Protein AF-A0A2K8VDY3-F1 (afdb_monomer_lite)

Secondary structure (DSSP, 8-state):
--HHHHHHHHHHHHHHHHHHHHHHHHHHHHHHHHHTS-TTSEEEEEPEEE---PPPTT-EEEE-STTEEEEEE--BTTB--EEEEEETTEEEEEEE--GGGSTT-TT--EEEEEEEEEEESSSSEEEEEEEEETTEEEEEEEEE-TTT--EEEEEE-

Sequence (157 aa):
MNKILKRILIGVGIIAGIGITGYLGLVGLVWYQFNVGCGMDDGPFEAVSIKPIEITKNAKEFQLAKNGKLILENRNDTLSPILTLIENGKVKWTLDTDTRNTNGYESTRIWEISNISVENKTDPIKLTFTGHWTYGVERGSMRIDRDNGDNKFCLSW

pLDDT: mean 91.09, std 6.5, range [61.59, 97.12]

Structure (mmCIF, N/CA/C/O backbone):
data_AF-A0A2K8VDY3-F1
#
_entry.id   AF-A0A2K8VDY3-F1
#
loop_
_atom_site.group_PDB
_atom_site.id
_atom_site.type_symbol
_atom_site.label_atom_id
_atom_site.label_alt_id
_atom_site.label_comp_id
_atom_site.label_asym_id
_atom_site.label_entity_id
_atom_site.label_seq_id
_atom_site.pdbx_PDB_ins_code
_atom_site.Cartn_x
_atom_site.Cartn_y
_atom_site.Cartn_z
_atom_site.occupancy
_atom_site.B_iso_or_equiv
_atom_site.auth_seq_id
_atom_site.auth_comp_id
_atom_site.auth_asym_id
_atom_site.auth_atom_id
_atom_site.pdbx_PDB_model_num
ATOM 1 N N . MET A 1 1 ? 17.044 15.940 -58.680 1.00 61.59 1 MET A N 1
ATOM 2 C CA . MET A 1 1 ? 17.818 15.818 -57.421 1.00 61.59 1 MET A CA 1
ATOM 3 C C . MET A 1 1 ? 18.983 14.857 -57.636 1.00 61.59 1 MET A C 1
ATOM 5 O O . MET A 1 1 ? 18.752 13.783 -58.181 1.00 61.59 1 MET A O 1
ATOM 9 N N . ASN A 1 2 ? 20.216 15.233 -57.272 1.00 88.81 2 ASN A N 1
ATOM 10 C CA . ASN A 1 2 ? 21.400 14.374 -57.435 1.00 88.81 2 ASN A CA 1
ATOM 11 C C . ASN A 1 2 ? 21.204 13.044 -56.670 1.00 88.81 2 ASN A C 1
ATOM 13 O O . ASN A 1 2 ? 20.736 13.056 -55.530 1.00 88.81 2 ASN A O 1
ATOM 17 N N . LYS A 1 3 ? 21.546 11.898 -57.283 1.00 84.81 3 LYS A N 1
ATOM 18 C CA . LYS A 1 3 ? 21.440 10.560 -56.662 1.00 84.81 3 LYS A CA 1
ATOM 19 C C . LYS A 1 3 ? 22.173 10.493 -55.318 1.00 84.81 3 LYS A C 1
ATOM 21 O O . LYS A 1 3 ? 21.690 9.832 -54.402 1.00 84.81 3 LYS A O 1
ATOM 26 N N . ILE A 1 4 ? 23.294 11.204 -55.196 1.00 87.88 4 ILE A N 1
ATOM 27 C CA . ILE A 1 4 ? 24.073 11.301 -53.956 1.00 87.88 4 ILE A CA 1
ATOM 28 C C . ILE A 1 4 ? 23.276 12.057 -52.887 1.00 87.88 4 ILE A C 1
ATOM 30 O O . ILE A 1 4 ? 23.065 11.535 -51.796 1.00 87.88 4 ILE A O 1
ATOM 34 N N . LEU A 1 5 ? 22.735 13.231 -53.231 1.00 86.44 5 LEU A N 1
ATOM 35 C CA . LEU A 1 5 ? 21.919 14.040 -52.321 1.00 86.44 5 LEU A CA 1
ATOM 36 C C . LEU A 1 5 ? 20.674 13.278 -51.833 1.00 86.44 5 LEU A C 1
ATOM 38 O O . LEU A 1 5 ? 20.351 13.323 -50.651 1.00 86.44 5 LEU A O 1
ATOM 42 N N . LYS A 1 6 ? 20.019 12.504 -52.714 1.00 87.56 6 LYS A N 1
ATOM 43 C CA . LYS A 1 6 ? 18.881 11.646 -52.340 1.00 87.56 6 LYS A CA 1
ATOM 44 C C . LYS A 1 6 ? 19.264 10.605 -51.285 1.00 87.56 6 LYS A C 1
ATOM 46 O O . LYS A 1 6 ? 18.509 10.398 -50.342 1.00 87.56 6 LYS A O 1
ATOM 51 N N . ARG A 1 7 ? 20.420 9.950 -51.437 1.00 88.75 7 ARG A N 1
ATOM 52 C CA . ARG A 1 7 ? 20.903 8.936 -50.484 1.00 88.75 7 ARG A CA 1
ATOM 53 C C . ARG A 1 7 ? 21.274 9.549 -49.134 1.00 88.75 7 ARG A C 1
ATOM 55 O O . ARG A 1 7 ? 20.927 8.970 -48.111 1.00 88.75 7 ARG A O 1
ATOM 62 N N . ILE A 1 8 ? 21.906 10.724 -49.137 1.00 90.88 8 ILE A N 1
ATOM 63 C CA . ILE A 1 8 ? 22.245 11.456 -47.908 1.00 90.88 8 ILE A CA 1
ATOM 64 C C . ILE A 1 8 ? 20.973 11.833 -47.141 1.00 90.88 8 ILE A C 1
ATOM 66 O O . ILE A 1 8 ? 20.877 11.540 -45.955 1.00 90.88 8 ILE A O 1
ATOM 70 N N . LEU A 1 9 ? 19.970 12.406 -47.814 1.00 89.44 9 LEU A N 1
ATOM 71 C CA . LEU A 1 9 ? 18.710 12.799 -47.171 1.00 89.44 9 LEU A CA 1
ATOM 72 C C . LEU A 1 9 ? 17.955 11.607 -46.567 1.00 89.44 9 LEU A C 1
ATOM 74 O O . LEU A 1 9 ? 17.439 11.716 -45.459 1.00 89.44 9 LEU A O 1
ATOM 78 N N . ILE A 1 10 ? 17.928 10.461 -47.257 1.00 90.88 10 ILE A N 1
ATOM 79 C CA . ILE A 1 10 ? 17.321 9.232 -46.723 1.00 90.88 10 ILE A CA 1
ATOM 80 C C . ILE A 1 10 ? 18.081 8.753 -45.478 1.00 90.88 10 ILE A C 1
ATOM 82 O O . ILE A 1 10 ? 17.454 8.438 -44.472 1.00 90.88 10 ILE A O 1
ATOM 86 N N . GLY A 1 11 ? 19.417 8.737 -45.519 1.00 89.00 11 GLY A N 1
ATOM 87 C CA . GLY A 1 11 ? 20.243 8.336 -44.377 1.00 89.00 11 GLY A CA 1
ATOM 88 C C . GLY A 1 11 ? 20.040 9.235 -43.156 1.00 89.00 11 GLY A C 1
ATOM 89 O O . GLY A 1 11 ? 19.813 8.733 -42.058 1.00 89.00 11 GLY A O 1
ATOM 90 N N . VAL A 1 12 ? 20.038 10.558 -43.353 1.00 92.00 12 VAL A N 1
ATOM 91 C CA . VAL A 1 12 ? 19.747 11.535 -42.289 1.00 92.00 12 VAL A CA 1
ATOM 92 C C . VAL A 1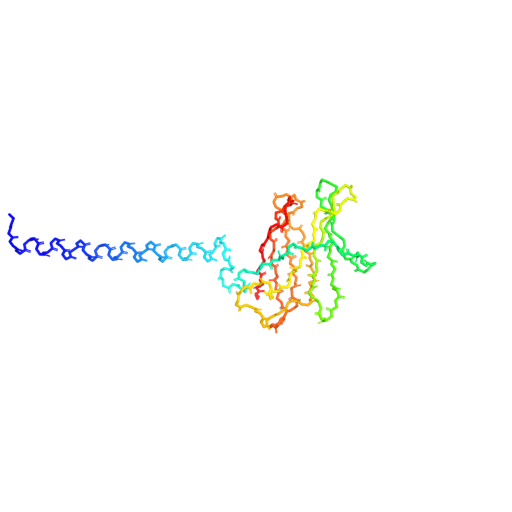 12 ? 18.340 11.326 -41.731 1.00 92.00 12 VAL A C 1
ATOM 94 O O . VAL A 1 12 ? 18.172 11.316 -40.516 1.00 92.00 12 VAL A O 1
ATOM 97 N N . GLY A 1 13 ? 17.345 11.098 -42.593 1.00 90.69 13 GLY A N 1
ATOM 98 C CA . GLY A 1 13 ? 15.972 10.821 -42.169 1.00 90.69 13 GLY A CA 1
ATOM 99 C C . GLY A 1 13 ? 15.852 9.566 -41.299 1.0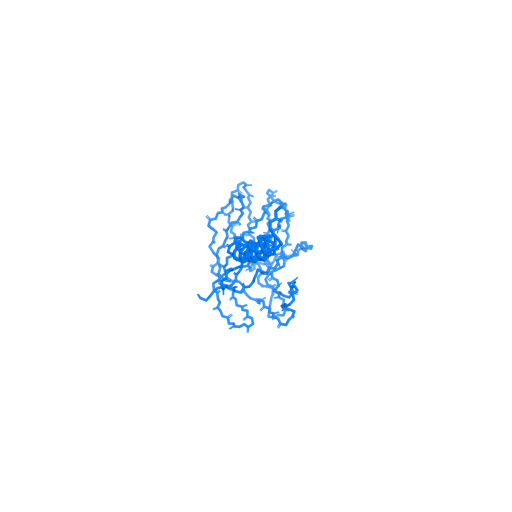0 90.69 13 GLY A C 1
ATOM 100 O O . GLY A 1 13 ? 15.159 9.597 -40.288 1.00 90.69 13 GLY A O 1
ATOM 101 N N . ILE A 1 14 ? 16.564 8.486 -41.640 1.00 93.19 14 ILE A N 1
ATOM 102 C CA . ILE A 1 14 ? 16.579 7.246 -40.845 1.00 93.19 14 ILE A CA 1
ATOM 103 C C . ILE A 1 14 ? 17.242 7.476 -39.484 1.00 93.19 14 ILE A C 1
ATOM 105 O O . ILE A 1 14 ? 16.679 7.092 -38.462 1.00 93.19 14 ILE A O 1
ATOM 109 N N . ILE A 1 15 ? 18.412 8.123 -39.455 1.00 92.75 15 ILE A N 1
ATOM 110 C CA . ILE A 1 15 ? 19.143 8.394 -38.206 1.00 92.75 15 ILE A CA 1
ATOM 111 C C . ILE A 1 15 ? 18.317 9.299 -37.289 1.00 92.75 15 ILE A C 1
ATOM 113 O O . ILE A 1 15 ? 18.176 9.007 -36.103 1.00 92.75 15 ILE A O 1
ATOM 117 N N . ALA A 1 16 ? 17.734 10.366 -37.841 1.00 91.69 16 ALA A N 1
ATOM 118 C CA . ALA A 1 16 ? 16.862 11.262 -37.092 1.00 91.69 16 ALA A CA 1
ATOM 119 C C . ALA A 1 16 ? 15.618 10.524 -36.580 1.00 91.69 16 ALA A C 1
ATOM 121 O O . ALA A 1 16 ? 15.258 10.680 -35.417 1.00 91.69 16 ALA A O 1
ATOM 122 N N . GLY A 1 17 ? 15.008 9.676 -37.416 1.00 92.50 17 GLY A N 1
ATOM 123 C CA . GLY A 1 17 ? 13.874 8.837 -37.037 1.00 92.50 17 GLY A CA 1
ATOM 124 C C . GLY A 1 17 ? 14.192 7.961 -35.829 1.00 92.50 17 GLY A C 1
ATOM 125 O O . GLY A 1 17 ? 13.519 8.083 -34.810 1.00 92.50 17 GLY A O 1
ATOM 126 N N . ILE A 1 18 ? 15.263 7.161 -35.906 1.00 94.38 18 ILE A N 1
ATOM 127 C CA . ILE A 1 18 ? 15.716 6.294 -34.806 1.00 94.38 18 ILE A CA 1
ATOM 128 C C . ILE A 1 18 ? 15.994 7.122 -33.548 1.00 94.38 18 ILE A C 1
ATOM 130 O O . ILE A 1 18 ? 15.505 6.768 -32.475 1.00 94.38 18 ILE A O 1
ATOM 134 N N . GLY A 1 19 ? 16.722 8.236 -33.685 1.00 93.25 19 GLY A N 1
ATOM 135 C CA . GLY A 1 19 ? 17.053 9.126 -32.574 1.00 93.25 19 GLY A CA 1
ATOM 136 C C . GLY A 1 19 ? 15.816 9.672 -31.861 1.00 93.25 19 GLY A C 1
ATOM 137 O O . GLY A 1 19 ? 15.748 9.621 -30.635 1.00 93.25 19 GLY A O 1
ATOM 138 N N . ILE A 1 20 ? 14.806 10.121 -32.612 1.00 94.50 20 ILE A N 1
ATOM 139 C CA . ILE A 1 20 ? 13.550 10.637 -32.053 1.00 94.50 20 ILE A CA 1
ATOM 140 C C . ILE A 1 20 ? 12.775 9.524 -31.345 1.00 94.50 20 ILE A C 1
ATOM 142 O O . ILE A 1 20 ? 12.380 9.704 -30.195 1.00 94.50 20 ILE A O 1
ATOM 146 N N . THR A 1 21 ? 12.577 8.363 -31.981 1.00 93.25 21 THR A N 1
ATOM 147 C CA . THR A 1 21 ? 11.859 7.248 -31.336 1.00 93.25 21 THR A CA 1
ATOM 148 C C . THR A 1 21 ? 12.572 6.736 -30.089 1.00 93.25 21 THR A C 1
ATOM 150 O O . THR A 1 21 ? 11.915 6.489 -29.081 1.00 93.25 21 THR A O 1
ATOM 153 N N . GLY A 1 22 ? 13.902 6.619 -30.123 1.00 93.81 22 GLY A N 1
ATOM 154 C CA . GLY A 1 22 ? 14.691 6.199 -28.966 1.00 93.81 22 GLY A CA 1
ATOM 155 C C . GLY A 1 22 ? 14.599 7.202 -27.818 1.00 93.81 22 GLY A C 1
ATOM 156 O O . GLY A 1 22 ? 14.371 6.810 -26.676 1.00 93.81 22 GLY A O 1
ATOM 157 N N . TYR A 1 23 ? 14.696 8.499 -28.124 1.00 94.12 23 TYR A N 1
ATOM 158 C CA . TYR A 1 23 ? 14.537 9.560 -27.134 1.00 94.12 23 TYR A CA 1
ATOM 159 C C . TYR A 1 23 ? 13.142 9.551 -26.500 1.00 94.12 23 TYR A C 1
ATOM 161 O O . TYR A 1 23 ? 13.031 9.548 -25.278 1.00 94.12 23 TYR A O 1
ATOM 169 N N . LEU A 1 24 ? 12.077 9.486 -27.307 1.00 94.56 24 LEU A N 1
ATOM 170 C CA . LEU A 1 24 ? 10.703 9.436 -26.798 1.00 94.56 24 LEU A CA 1
ATOM 171 C C . LEU A 1 24 ? 10.450 8.185 -25.949 1.00 94.56 24 LEU A C 1
ATOM 173 O O . LEU A 1 24 ? 9.803 8.284 -24.909 1.00 94.56 24 LEU A O 1
ATOM 177 N N . GLY A 1 25 ? 10.991 7.032 -26.352 1.00 93.06 25 GLY A N 1
ATOM 178 C CA . GLY A 1 25 ? 10.913 5.799 -25.569 1.00 93.06 25 GLY A CA 1
ATOM 179 C C . GLY A 1 25 ? 11.597 5.931 -24.207 1.00 93.06 25 GLY A C 1
ATOM 180 O O . GLY A 1 25 ? 11.000 5.594 -23.186 1.00 93.06 25 GLY A O 1
ATOM 181 N N . LEU A 1 26 ? 12.813 6.485 -24.172 1.00 92.44 26 LEU A N 1
ATOM 182 C CA . LEU A 1 26 ? 13.543 6.724 -22.926 1.00 92.44 26 LEU A CA 1
ATOM 183 C C . LEU A 1 26 ? 12.814 7.722 -22.021 1.00 92.44 26 LEU A C 1
ATOM 185 O O . LEU A 1 26 ? 12.657 7.462 -20.833 1.00 92.44 26 LEU A O 1
ATOM 189 N N . VAL A 1 27 ? 12.341 8.842 -22.576 1.00 91.88 27 VAL A N 1
ATOM 190 C CA . VAL A 1 27 ? 11.568 9.843 -21.825 1.00 91.88 27 VAL A CA 1
ATOM 191 C C . VAL A 1 27 ? 10.298 9.223 -21.254 1.00 91.88 27 VAL A C 1
ATOM 193 O O . VAL A 1 27 ? 9.992 9.457 -20.089 1.00 91.88 27 VAL A O 1
ATOM 196 N N . GLY A 1 28 ? 9.589 8.404 -22.033 1.00 87.38 28 GLY A N 1
ATOM 197 C CA . GLY A 1 28 ? 8.404 7.688 -21.567 1.00 87.38 28 GLY A CA 1
ATOM 198 C C . GLY A 1 28 ? 8.710 6.741 -20.407 1.00 87.38 28 GLY A C 1
ATOM 199 O O . GLY A 1 28 ? 8.003 6.763 -19.403 1.00 87.38 28 GLY A O 1
ATOM 200 N N . LEU A 1 29 ? 9.793 5.964 -20.508 1.00 85.50 29 LEU A N 1
ATOM 201 C CA . LEU A 1 29 ? 10.229 5.044 -19.455 1.00 85.50 29 LEU A CA 1
ATOM 202 C C . LEU A 1 29 ? 10.603 5.795 -18.172 1.00 85.50 29 LEU A C 1
ATOM 204 O O . LEU A 1 29 ? 10.111 5.461 -17.098 1.00 85.50 29 LEU A O 1
ATOM 208 N N . VAL A 1 30 ? 11.423 6.843 -18.287 1.00 85.38 30 VAL A N 1
ATOM 209 C CA . VAL A 1 30 ? 11.828 7.683 -17.151 1.00 85.38 30 VAL A CA 1
ATOM 210 C C . VAL A 1 30 ? 10.604 8.338 -16.514 1.00 85.38 30 VAL A C 1
ATOM 212 O O . VAL A 1 30 ? 10.427 8.274 -15.300 1.00 85.38 30 VAL A O 1
ATOM 215 N N . TRP A 1 31 ? 9.719 8.926 -17.319 1.00 84.75 31 TRP A N 1
ATOM 216 C CA . TRP A 1 31 ? 8.506 9.559 -16.816 1.00 84.75 31 TRP A CA 1
ATOM 217 C C . TRP A 1 31 ? 7.619 8.563 -16.063 1.00 84.75 31 TRP A C 1
ATOM 219 O O . TRP A 1 31 ? 7.167 8.882 -14.964 1.00 84.75 31 TRP A O 1
ATOM 229 N N . TYR A 1 32 ? 7.422 7.359 -16.608 1.00 80.94 32 TYR A N 1
ATOM 230 C CA . TYR A 1 32 ? 6.658 6.302 -15.948 1.00 80.94 32 TYR A CA 1
ATOM 231 C C . TYR A 1 32 ? 7.282 5.913 -14.606 1.00 80.94 32 TYR A C 1
ATOM 233 O O . TYR A 1 32 ? 6.579 5.919 -13.597 1.00 80.94 32 TYR A O 1
ATOM 241 N N . GLN A 1 33 ? 8.595 5.659 -14.568 1.00 78.19 33 GLN A N 1
ATOM 242 C CA . GLN A 1 33 ? 9.290 5.231 -13.352 1.00 78.19 33 GLN A CA 1
ATOM 243 C C . GLN A 1 33 ? 9.133 6.234 -12.202 1.00 78.19 33 GLN A C 1
ATOM 245 O O . GLN A 1 33 ? 8.952 5.819 -11.062 1.00 78.19 33 GLN A O 1
ATOM 250 N N . PHE A 1 34 ? 9.165 7.538 -12.497 1.00 71.12 34 PHE A N 1
ATOM 251 C CA . PHE A 1 34 ? 9.097 8.592 -11.479 1.00 71.12 34 PHE A CA 1
ATOM 252 C C . PHE A 1 34 ? 7.681 9.093 -11.150 1.00 71.12 34 PHE A C 1
ATOM 254 O O . PHE A 1 34 ? 7.491 9.650 -10.072 1.00 71.12 34 PHE A O 1
ATOM 261 N N . ASN A 1 35 ? 6.699 8.960 -12.053 1.00 65.88 35 ASN A N 1
ATOM 262 C CA . ASN A 1 35 ? 5.344 9.505 -11.837 1.00 65.88 35 ASN A CA 1
ATOM 263 C C . ASN A 1 35 ? 4.289 8.443 -11.517 1.00 65.88 35 ASN A C 1
ATOM 265 O O . ASN A 1 35 ? 3.268 8.769 -10.914 1.00 65.88 35 ASN A O 1
ATOM 269 N N . VAL A 1 36 ? 4.504 7.203 -11.956 1.00 69.50 36 VAL A N 1
ATOM 270 C CA . VAL A 1 36 ? 3.564 6.084 -11.776 1.00 69.50 36 VAL A CA 1
ATOM 271 C C . VAL A 1 36 ? 4.220 4.936 -11.011 1.00 69.50 36 VAL A C 1
ATOM 273 O O . VAL A 1 36 ? 3.561 4.276 -10.210 1.00 69.50 36 VAL A O 1
ATOM 276 N N . GLY A 1 37 ? 5.508 4.697 -11.263 1.00 64.75 37 GLY A N 1
ATOM 277 C CA . GLY A 1 37 ? 6.329 3.743 -10.533 1.00 64.75 37 GLY A CA 1
ATOM 278 C C . GLY A 1 37 ? 6.842 4.286 -9.201 1.00 64.75 37 GLY A C 1
ATOM 279 O O . GLY A 1 37 ? 6.539 5.406 -8.792 1.00 64.75 37 GLY A O 1
ATOM 280 N N . CYS A 1 38 ? 7.656 3.471 -8.542 1.00 81.94 38 CYS A N 1
ATOM 281 C CA . CYS A 1 38 ? 8.277 3.789 -7.262 1.00 81.94 38 CYS A CA 1
ATOM 282 C C . CYS A 1 38 ? 9.696 4.368 -7.406 1.00 81.94 38 CYS A C 1
ATOM 284 O O . CYS A 1 38 ? 10.469 4.369 -6.461 1.00 81.94 38 CYS A O 1
ATOM 286 N N . GLY A 1 39 ? 10.086 4.884 -8.576 1.00 79.94 39 GLY A N 1
ATOM 287 C CA . GLY A 1 39 ? 11.433 5.432 -8.754 1.00 79.94 39 GLY A CA 1
ATOM 288 C C . GLY A 1 39 ? 12.515 4.360 -8.584 1.00 79.94 39 GLY A C 1
ATOM 289 O O . GLY A 1 39 ? 12.593 3.435 -9.384 1.00 79.94 39 GLY A O 1
ATOM 290 N N . MET A 1 40 ? 13.374 4.505 -7.575 1.00 78.25 40 MET A N 1
ATOM 291 C CA . MET A 1 40 ? 14.367 3.484 -7.195 1.00 78.25 40 MET A CA 1
ATOM 292 C C . MET A 1 40 ? 13.901 2.600 -6.029 1.00 78.25 40 MET A C 1
ATOM 294 O O . MET A 1 40 ? 14.653 1.730 -5.603 1.00 78.25 40 MET A O 1
ATOM 298 N N . ASP A 1 41 ? 12.692 2.839 -5.528 1.00 83.62 41 ASP A N 1
ATOM 299 C CA . ASP A 1 41 ? 12.095 2.121 -4.411 1.00 83.62 41 ASP A CA 1
ATOM 300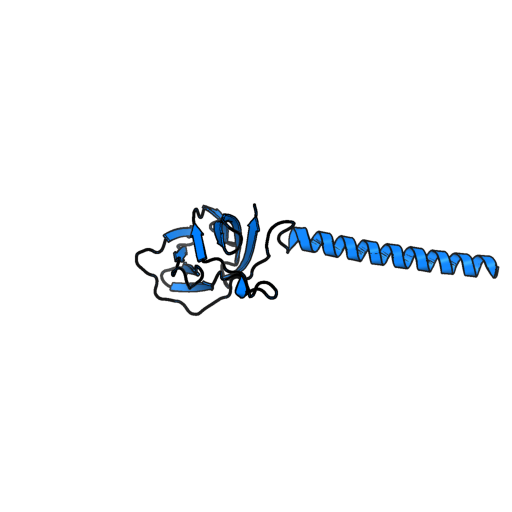 C C . ASP A 1 41 ? 11.420 0.827 -4.899 1.00 83.62 41 ASP A C 1
ATOM 302 O O . ASP A 1 41 ? 11.070 0.681 -6.076 1.00 83.62 41 ASP A O 1
ATOM 306 N N . ASP A 1 42 ? 11.200 -0.104 -3.978 1.00 86.06 42 ASP A N 1
ATOM 307 C CA . ASP A 1 42 ? 10.516 -1.363 -4.228 1.00 86.06 42 ASP A CA 1
ATOM 308 C C . ASP A 1 42 ? 9.015 -1.138 -4.486 1.00 86.06 42 ASP A C 1
ATOM 310 O O . ASP A 1 42 ? 8.307 -0.468 -3.724 1.00 86.06 42 ASP A O 1
ATOM 314 N N . GLY A 1 43 ? 8.526 -1.707 -5.593 1.00 87.06 43 GLY A N 1
ATOM 315 C CA . GLY A 1 43 ? 7.151 -1.570 -6.073 1.00 87.06 43 GLY A CA 1
ATOM 316 C C . GLY A 1 43 ? 7.057 -0.930 -7.471 1.00 87.06 43 GLY A C 1
ATOM 317 O O . GLY A 1 43 ? 8.043 -0.860 -8.207 1.00 87.06 43 GLY A O 1
ATOM 318 N N . PRO A 1 44 ? 5.871 -0.453 -7.886 1.00 91.00 44 PRO A N 1
ATOM 319 C CA . PRO A 1 44 ? 4.663 -0.292 -7.080 1.00 91.00 44 PRO A CA 1
ATOM 320 C C . PRO A 1 44 ? 3.945 -1.606 -6.801 1.00 91.00 44 PRO A C 1
ATOM 322 O O . PRO A 1 44 ? 3.637 -2.359 -7.721 1.00 91.00 44 PRO A O 1
ATOM 325 N N . PHE A 1 45 ? 3.628 -1.826 -5.528 1.00 93.75 45 PHE A N 1
ATOM 326 C CA . PHE A 1 45 ? 2.800 -2.933 -5.076 1.00 93.75 45 PHE A CA 1
ATOM 327 C C . PHE A 1 45 ? 1.320 -2.556 -5.114 1.00 93.75 45 PHE A C 1
ATOM 329 O O . PHE A 1 45 ? 0.940 -1.437 -4.762 1.00 93.75 45 PHE A O 1
ATOM 336 N N . GLU A 1 46 ? 0.478 -3.499 -5.517 1.00 93.25 46 GLU A N 1
ATOM 337 C CA . GLU A 1 46 ? -0.973 -3.346 -5.579 1.00 93.25 46 GLU A CA 1
ATOM 338 C C . GLU A 1 46 ? -1.608 -3.861 -4.284 1.00 93.25 46 GLU A C 1
ATOM 340 O O . GLU A 1 46 ? -1.462 -5.037 -3.946 1.00 93.25 46 GLU A O 1
ATOM 345 N N . ALA A 1 47 ? -2.334 -3.001 -3.559 1.00 93.81 47 ALA A N 1
ATOM 346 C CA . ALA A 1 47 ? -3.210 -3.485 -2.495 1.00 93.81 47 ALA A CA 1
ATOM 347 C C . ALA A 1 47 ? -4.609 -3.738 -3.062 1.00 93.81 47 ALA A C 1
ATOM 349 O O . ALA A 1 47 ? -5.232 -2.839 -3.630 1.00 93.81 47 ALA A O 1
ATOM 350 N N . VAL A 1 48 ? -5.107 -4.961 -2.909 1.00 94.31 48 VAL A N 1
ATOM 351 C CA . VAL A 1 48 ? -6.304 -5.432 -3.614 1.00 94.31 48 VAL A CA 1
ATOM 352 C C . VAL A 1 48 ? -7.530 -5.323 -2.722 1.00 94.31 48 VAL A C 1
ATOM 354 O O . VAL A 1 48 ? -7.492 -5.679 -1.545 1.00 94.31 48 VAL A O 1
ATOM 357 N N . SER A 1 49 ? -8.644 -4.861 -3.289 1.00 95.19 49 SER A N 1
ATOM 358 C CA . SER A 1 49 ? -9.922 -4.823 -2.580 1.00 95.19 49 SER A CA 1
ATOM 359 C C . SER A 1 49 ? -10.426 -6.233 -2.290 1.00 95.19 49 SER A C 1
ATOM 361 O O . SER A 1 49 ? -10.587 -7.060 -3.190 1.00 95.19 49 SER A O 1
ATOM 363 N N . ILE A 1 50 ? -10.697 -6.502 -1.020 1.00 95.25 50 ILE A N 1
ATOM 364 C CA . ILE A 1 50 ? -11.221 -7.773 -0.536 1.00 95.25 50 ILE A CA 1
ATOM 365 C C . ILE A 1 50 ? -12.549 -7.559 0.183 1.00 95.25 50 ILE A C 1
ATOM 367 O O . ILE A 1 50 ? -12.953 -6.441 0.511 1.00 95.25 50 ILE A O 1
ATOM 371 N N . LYS A 1 51 ? -13.256 -8.661 0.446 1.00 94.31 51 LYS A N 1
ATOM 372 C CA . LYS A 1 51 ? -14.458 -8.602 1.279 1.00 94.31 51 LYS A CA 1
ATOM 373 C C . LYS A 1 51 ? -14.092 -8.087 2.677 1.00 94.31 51 LYS A C 1
ATOM 375 O O . LYS A 1 51 ? -13.041 -8.475 3.186 1.00 94.31 51 LYS A O 1
ATOM 380 N N . PRO A 1 52 ? -14.962 -7.279 3.308 1.00 91.56 52 PRO A N 1
ATOM 381 C CA . PRO A 1 52 ? -14.765 -6.854 4.685 1.00 91.56 52 PRO A CA 1
ATOM 382 C C . PRO A 1 52 ? -14.521 -8.047 5.606 1.00 91.56 52 PRO A C 1
ATOM 384 O O . PRO A 1 52 ? -15.218 -9.061 5.518 1.00 91.56 52 PRO A O 1
ATOM 387 N N . ILE A 1 53 ? -13.536 -7.904 6.485 1.00 88.44 53 ILE A N 1
ATOM 388 C CA . ILE A 1 53 ? -13.193 -8.881 7.518 1.00 88.44 53 ILE A CA 1
ATOM 389 C C . ILE A 1 53 ? -13.604 -8.293 8.873 1.00 88.44 53 ILE A C 1
ATOM 391 O O . ILE A 1 53 ? -13.713 -7.075 9.027 1.00 88.44 53 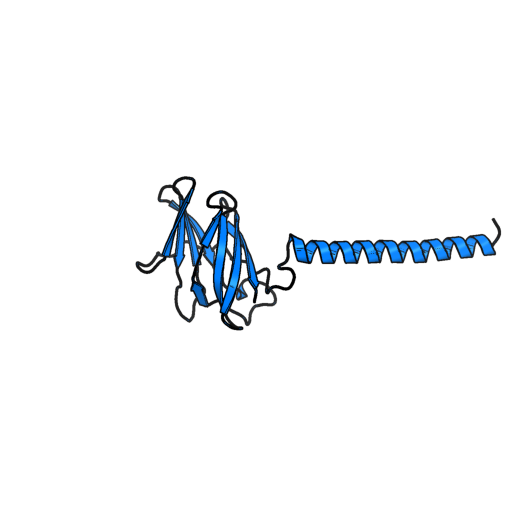ILE A O 1
ATOM 395 N N . GLU A 1 54 ? -13.889 -9.159 9.843 1.00 87.75 54 GLU A N 1
ATOM 396 C CA . GLU A 1 54 ? -14.148 -8.739 11.217 1.00 87.75 54 GLU A CA 1
ATOM 397 C C . GLU A 1 54 ? -12.910 -8.047 11.803 1.00 87.75 54 GLU A C 1
ATOM 399 O O . GLU A 1 54 ? -11.838 -8.642 11.872 1.00 87.75 54 GLU A O 1
ATOM 404 N N . ILE A 1 55 ? -13.080 -6.792 12.222 1.00 87.81 55 ILE A N 1
ATOM 405 C CA . ILE A 1 55 ? -12.010 -5.987 12.810 1.00 87.81 55 ILE A CA 1
ATOM 406 C C . ILE A 1 55 ? -11.789 -6.432 14.251 1.00 87.81 55 ILE A C 1
ATOM 408 O O . ILE A 1 55 ? -12.694 -6.338 15.087 1.00 87.81 55 ILE A O 1
ATOM 412 N N . THR A 1 56 ? -10.576 -6.874 14.569 1.00 89.56 56 THR A N 1
ATOM 413 C CA . THR A 1 56 ? -10.233 -7.253 15.940 1.00 89.56 56 THR A CA 1
ATOM 414 C C . THR A 1 56 ? -10.025 -6.038 16.848 1.00 89.56 56 THR A C 1
ATOM 416 O O . THR A 1 56 ? -9.780 -4.910 16.421 1.00 89.56 56 THR A O 1
ATOM 419 N N . LYS A 1 57 ? -10.057 -6.279 18.164 1.00 85.19 57 LYS A N 1
ATOM 420 C CA . LYS A 1 57 ? -9.847 -5.243 19.194 1.00 85.19 57 LYS A CA 1
ATOM 421 C C . LYS A 1 57 ? -8.444 -4.623 19.186 1.00 85.19 57 LYS A C 1
ATOM 423 O O . LYS A 1 57 ? -8.254 -3.579 19.798 1.00 85.19 57 LYS A O 1
ATOM 428 N N . ASN A 1 58 ? -7.479 -5.271 18.535 1.00 86.38 58 ASN A N 1
ATOM 429 C CA . ASN A 1 58 ? -6.088 -4.819 18.475 1.00 86.38 58 ASN A CA 1
ATOM 430 C C . ASN A 1 58 ? -5.805 -3.950 17.241 1.00 86.38 58 ASN A C 1
ATOM 432 O O . ASN A 1 58 ? -4.671 -3.500 17.058 1.00 86.38 58 ASN A O 1
ATOM 436 N N . ALA A 1 59 ? -6.808 -3.729 16.388 1.00 93.06 59 ALA A N 1
ATOM 437 C CA . ALA A 1 59 ? -6.659 -2.897 15.212 1.00 93.06 59 ALA A CA 1
ATOM 438 C C . ALA A 1 59 ? -6.336 -1.445 15.597 1.00 93.06 59 ALA A C 1
ATOM 440 O O . ALA A 1 59 ? -6.848 -0.896 16.577 1.00 93.06 59 ALA A O 1
ATOM 441 N N . LYS A 1 60 ? -5.468 -0.809 14.810 1.00 95.75 60 LYS A N 1
ATOM 442 C CA . LYS A 1 60 ? -5.114 0.601 14.984 1.00 95.75 60 LYS A CA 1
ATOM 443 C C . LYS A 1 60 ? -6.075 1.458 14.182 1.00 95.75 60 LYS A C 1
ATOM 445 O O . LYS A 1 60 ? -6.292 1.215 12.999 1.00 95.75 60 LYS A O 1
ATOM 450 N N . GLU A 1 61 ? -6.613 2.489 14.815 1.00 96.19 61 GLU A N 1
ATOM 451 C CA . GLU A 1 61 ? -7.587 3.381 14.198 1.00 96.19 61 GLU A CA 1
ATOM 452 C C . GLU A 1 61 ? -7.000 4.775 13.966 1.00 96.19 61 GLU A C 1
ATOM 454 O O . GLU A 1 61 ? -6.392 5.371 14.856 1.00 96.19 61 GLU A O 1
ATOM 459 N N . PHE A 1 62 ? -7.252 5.333 12.786 1.00 96.19 62 PHE A N 1
ATOM 460 C CA . PHE A 1 62 ? -6.811 6.665 12.392 1.00 96.19 62 PHE A CA 1
ATOM 461 C C . PHE A 1 62 ? -8.014 7.482 11.930 1.00 96.19 62 PHE A C 1
ATOM 463 O O . PHE A 1 62 ? -8.728 7.112 10.997 1.00 96.19 62 PHE A O 1
ATOM 470 N N . GLN A 1 63 ? -8.242 8.620 12.585 1.00 96.25 63 GLN A N 1
ATOM 471 C CA . GLN A 1 63 ? -9.332 9.524 12.227 1.00 96.25 63 GLN A CA 1
ATOM 472 C C . GLN A 1 63 ? -9.005 10.278 10.934 1.00 96.25 63 GLN A C 1
ATOM 474 O O . GLN A 1 63 ? -7.955 10.926 10.827 1.00 96.25 63 GLN A O 1
ATOM 479 N N . LEU A 1 64 ? -9.932 10.229 9.980 1.00 94.62 64 LEU A N 1
ATOM 480 C CA . LEU A 1 64 ? -9.866 10.921 8.697 1.00 94.62 64 LEU A CA 1
ATOM 481 C C . LEU A 1 64 ? -10.878 12.076 8.636 1.00 94.62 64 LEU A C 1
ATOM 483 O O . LEU A 1 64 ? -11.701 12.270 9.529 1.00 94.62 64 LEU A O 1
ATOM 487 N N . ALA A 1 65 ? -10.837 12.856 7.554 1.00 91.12 65 ALA A N 1
ATOM 488 C CA . ALA A 1 65 ? -11.874 13.844 7.272 1.00 91.12 65 ALA A CA 1
ATOM 489 C C . ALA A 1 65 ? -13.230 13.164 6.985 1.00 91.12 65 ALA A C 1
ATOM 491 O O . ALA A 1 65 ? -13.293 11.949 6.783 1.00 91.12 65 ALA A O 1
ATOM 492 N N . LYS A 1 66 ? -14.309 13.959 6.921 1.00 87.06 66 LYS A N 1
ATOM 493 C CA . LYS A 1 66 ? -15.670 13.513 6.549 1.00 87.06 66 LYS A CA 1
ATOM 494 C C . LYS A 1 66 ? -16.223 12.364 7.418 1.00 87.06 66 LYS A C 1
ATOM 496 O O . LYS A 1 66 ? -16.910 11.489 6.903 1.00 87.06 66 LYS A O 1
ATOM 501 N N . ASN A 1 67 ? -15.920 12.350 8.720 1.00 89.62 67 ASN A N 1
ATOM 502 C CA . ASN A 1 67 ? -16.301 11.265 9.644 1.00 89.62 67 ASN A CA 1
ATOM 503 C C . ASN A 1 67 ? -15.827 9.874 9.177 1.00 89.62 67 ASN A C 1
ATOM 505 O O . ASN A 1 67 ? -16.487 8.860 9.425 1.00 89.62 67 ASN A O 1
ATOM 509 N N . GLY A 1 68 ? -14.703 9.841 8.458 1.00 94.38 68 GLY A N 1
ATOM 510 C CA . GLY A 1 68 ? -14.044 8.613 8.053 1.00 94.38 68 GLY A CA 1
ATOM 511 C C . GLY A 1 68 ? -13.069 8.127 9.118 1.00 94.38 68 GLY A C 1
ATOM 512 O O . GLY A 1 68 ? -12.435 8.921 9.811 1.00 94.38 68 GLY A O 1
ATOM 513 N N . LYS A 1 69 ? -12.901 6.815 9.201 1.00 96.31 69 LYS A N 1
ATOM 514 C CA . LYS A 1 69 ? -11.901 6.146 10.023 1.00 96.31 69 LYS A CA 1
ATOM 515 C C . LYS A 1 69 ? -11.162 5.143 9.148 1.00 96.31 69 LYS A C 1
ATOM 517 O O . LYS A 1 69 ? -11.798 4.306 8.513 1.00 96.31 69 LYS A O 1
ATOM 522 N N . LEU A 1 70 ? -9.838 5.234 9.125 1.00 96.44 70 LEU A N 1
ATOM 523 C CA . LEU A 1 70 ? -8.981 4.203 8.555 1.00 96.44 70 LEU A CA 1
ATOM 524 C C . LEU A 1 70 ? -8.576 3.244 9.665 1.00 96.44 70 LEU A C 1
ATOM 526 O O . LEU A 1 70 ? -8.155 3.679 10.735 1.00 96.44 70 LEU A O 1
ATOM 530 N N . ILE A 1 71 ? -8.699 1.954 9.411 1.00 96.94 71 ILE A N 1
ATOM 531 C CA . ILE A 1 71 ? -8.367 0.904 10.363 1.00 96.94 71 ILE A CA 1
ATOM 532 C C . ILE A 1 71 ? -7.258 0.062 9.759 1.00 96.94 71 ILE A C 1
ATOM 534 O O . ILE A 1 71 ? -7.424 -0.472 8.666 1.00 96.94 71 ILE A O 1
ATOM 538 N N . LEU A 1 72 ? -6.140 -0.042 10.469 1.00 96.62 72 LEU A N 1
ATOM 539 C CA . LEU A 1 72 ? -5.067 -0.974 10.164 1.00 96.62 72 LEU A CA 1
ATOM 540 C C . LEU A 1 72 ? -5.202 -2.202 11.048 1.00 96.62 72 LEU A C 1
ATOM 542 O O . LEU A 1 72 ? -5.238 -2.091 12.276 1.00 96.62 72 LEU A O 1
ATOM 546 N N . GLU A 1 73 ? -5.145 -3.367 10.426 1.00 95.62 73 GLU A N 1
ATOM 547 C CA . GLU A 1 73 ? -5.104 -4.635 11.130 1.00 95.62 73 GLU A CA 1
ATOM 548 C C . GLU A 1 73 ? -3.965 -5.510 10.608 1.00 95.62 73 GLU A C 1
ATOM 550 O O . GLU A 1 73 ? -3.958 -5.941 9.456 1.00 95.62 73 GLU A O 1
ATOM 555 N N . ASN A 1 74 ? -2.996 -5.782 11.483 1.00 95.12 74 ASN A N 1
ATOM 556 C CA . ASN A 1 74 ? -1.944 -6.765 11.241 1.00 95.12 74 ASN A CA 1
ATOM 557 C C . ASN A 1 74 ? -2.489 -8.135 11.665 1.00 95.12 74 ASN A C 1
ATOM 559 O O . ASN A 1 74 ? -2.653 -8.391 12.857 1.00 95.12 74 ASN A O 1
ATOM 563 N N . ARG A 1 75 ? -2.834 -8.984 10.690 1.00 90.06 75 ARG A N 1
ATOM 564 C CA . ARG A 1 75 ? -3.638 -10.194 10.927 1.00 90.06 75 ARG A CA 1
ATOM 565 C C . ARG A 1 75 ? -2.872 -11.314 11.646 1.00 90.06 75 ARG A C 1
ATOM 567 O O . ARG A 1 75 ? -3.453 -11.924 12.538 1.00 90.06 75 ARG A O 1
ATOM 574 N N . ASN A 1 76 ? -1.623 -11.604 11.256 1.00 82.12 76 ASN A N 1
ATOM 575 C CA . ASN A 1 76 ? -0.655 -12.509 11.917 1.00 82.12 76 ASN A CA 1
ATOM 576 C C . ASN A 1 76 ? 0.587 -12.724 11.016 1.00 82.12 76 ASN A C 1
ATOM 578 O O . ASN A 1 76 ? 0.669 -12.200 9.908 1.00 82.12 76 ASN A O 1
ATOM 582 N N . ASP A 1 77 ? 1.512 -13.588 11.439 1.00 72.19 77 ASP A N 1
ATOM 583 C CA . ASP A 1 77 ? 2.734 -13.915 10.694 1.00 72.19 77 ASP A CA 1
ATOM 584 C C . ASP A 1 77 ? 2.487 -14.671 9.376 1.00 72.19 77 ASP A C 1
ATOM 586 O O . ASP A 1 77 ? 3.396 -14.758 8.554 1.00 72.19 77 ASP A O 1
ATOM 590 N N . THR A 1 78 ? 1.273 -15.163 9.085 1.00 82.00 78 THR A N 1
ATOM 591 C CA . THR A 1 78 ? 0.933 -15.898 7.842 1.00 82.00 78 THR A CA 1
ATOM 592 C C . THR A 1 78 ? 0.025 -15.134 6.868 1.00 82.00 78 THR A C 1
ATOM 594 O O . THR A 1 78 ? -0.013 -15.473 5.684 1.00 82.00 78 THR A O 1
ATOM 597 N N . LEU A 1 79 ? -0.627 -14.058 7.317 1.00 90.25 79 LEU A N 1
ATOM 598 C CA . LEU A 1 79 ? -1.467 -13.160 6.525 1.00 90.25 79 LEU A CA 1
ATOM 599 C C . LEU A 1 79 ? -0.901 -11.734 6.477 1.00 90.25 79 LEU A C 1
ATOM 601 O O . LEU A 1 79 ? -0.362 -11.221 7.451 1.00 90.25 79 LEU A O 1
ATOM 605 N N . SER A 1 80 ? -0.989 -11.073 5.332 1.00 94.31 80 SER A N 1
ATOM 606 C CA . SER A 1 80 ? -0.614 -9.659 5.185 1.00 94.31 80 SER A CA 1
ATOM 607 C C . SER A 1 80 ? -1.498 -8.731 6.035 1.00 94.31 80 SER A C 1
ATOM 609 O O . SER A 1 80 ? -2.629 -9.096 6.383 1.00 94.31 80 SER A O 1
ATOM 611 N N . PRO A 1 81 ? -1.030 -7.517 6.356 1.00 95.62 81 PRO A N 1
ATOM 612 C CA . PRO A 1 81 ? -1.862 -6.457 6.906 1.00 95.62 81 PRO A CA 1
ATOM 613 C C . PRO A 1 81 ? -3.027 -6.085 5.985 1.00 95.62 81 PRO A C 1
ATOM 615 O O . PRO A 1 81 ? -2.964 -6.250 4.765 1.00 95.62 81 PRO A O 1
ATOM 618 N N . ILE A 1 82 ? -4.093 -5.558 6.583 1.00 96.38 82 ILE A N 1
ATOM 619 C CA . ILE A 1 82 ? -5.228 -4.996 5.851 1.00 96.38 82 ILE A CA 1
ATOM 620 C C . ILE A 1 82 ? -5.516 -3.568 6.298 1.00 96.38 82 ILE A C 1
ATOM 622 O O . ILE A 1 82 ? -5.329 -3.208 7.464 1.00 96.38 82 ILE A O 1
ATOM 626 N N . LEU A 1 83 ? -6.026 -2.769 5.365 1.00 96.75 83 LEU A N 1
ATOM 627 C CA . LEU A 1 83 ? -6.517 -1.418 5.613 1.00 96.75 83 LEU A CA 1
ATOM 628 C C . LEU A 1 83 ? -8.009 -1.354 5.304 1.00 96.75 83 LEU A C 1
ATOM 630 O O . LEU A 1 83 ? -8.428 -1.681 4.202 1.00 96.75 83 LEU A O 1
ATOM 634 N N . THR A 1 84 ? -8.823 -0.911 6.255 1.00 96.94 84 THR A N 1
ATOM 635 C CA . THR A 1 84 ? -10.274 -0.771 6.075 1.00 96.94 84 THR A CA 1
ATOM 636 C C . THR A 1 84 ? -10.692 0.677 6.250 1.00 96.94 84 THR A C 1
ATOM 638 O O . THR A 1 84 ? -10.386 1.292 7.272 1.00 96.94 84 THR A O 1
ATOM 641 N N . LEU A 1 85 ? -11.433 1.219 5.284 1.00 96.62 85 LEU A N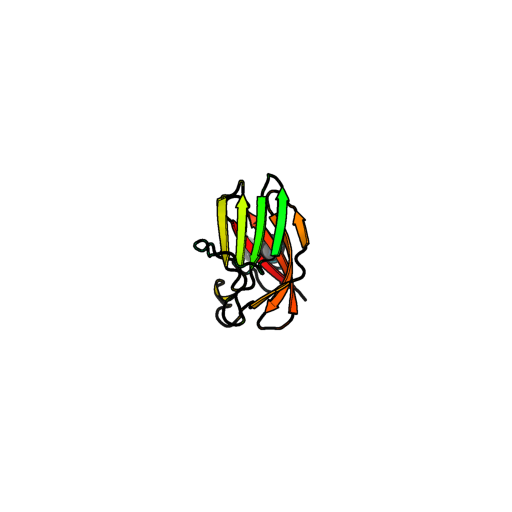 1
ATOM 642 C CA . LEU A 1 85 ? -12.085 2.516 5.423 1.00 96.62 85 LEU A CA 1
ATOM 643 C C . LEU A 1 85 ? -13.517 2.331 5.918 1.00 96.62 85 LEU A C 1
ATOM 645 O O . LEU A 1 85 ? -14.332 1.659 5.283 1.00 96.62 85 LEU A O 1
ATOM 649 N N . ILE A 1 86 ? -13.844 2.996 7.021 1.00 95.75 86 ILE A N 1
ATOM 650 C CA . ILE A 1 86 ? -15.209 3.145 7.519 1.00 95.75 86 ILE A CA 1
ATOM 651 C C . ILE A 1 86 ? -15.620 4.604 7.368 1.00 95.75 86 ILE A C 1
ATOM 653 O O . ILE A 1 86 ? -14.947 5.489 7.882 1.00 95.75 86 ILE A O 1
ATOM 657 N N . GLU A 1 87 ? -16.757 4.865 6.732 1.00 94.88 87 GLU A N 1
ATOM 658 C CA . GLU A 1 87 ? -17.360 6.197 6.671 1.00 94.88 87 GLU A CA 1
ATOM 659 C C . GLU A 1 87 ? -18.801 6.144 7.149 1.00 94.88 87 GLU A C 1
ATOM 661 O O . GLU A 1 87 ? -19.581 5.295 6.714 1.00 94.88 87 GLU A O 1
ATOM 666 N N . ASN A 1 88 ? -19.173 7.063 8.043 1.00 93.06 88 ASN A N 1
ATOM 667 C CA . ASN A 1 88 ? -20.529 7.130 8.600 1.00 93.06 88 ASN A CA 1
ATOM 668 C C . ASN A 1 88 ? -21.006 5.773 9.167 1.00 93.06 88 ASN A C 1
ATOM 670 O O . ASN A 1 88 ? -22.155 5.373 8.982 1.00 93.06 88 ASN A O 1
ATOM 674 N N . GLY A 1 89 ? -20.093 5.035 9.810 1.00 90.69 89 GLY A N 1
ATOM 675 C CA . GLY A 1 89 ? -20.363 3.725 10.412 1.00 90.69 89 GLY A CA 1
ATOM 676 C C . GLY A 1 89 ? -20.483 2.556 9.428 1.00 90.69 89 GLY A C 1
ATOM 677 O O . GLY A 1 89 ? -20.803 1.451 9.856 1.00 90.69 89 GLY A O 1
ATOM 678 N N . LYS A 1 90 ? -20.231 2.762 8.129 1.00 93.06 90 LYS A N 1
ATOM 679 C CA . LYS A 1 90 ? -20.273 1.706 7.106 1.00 93.06 90 LYS A CA 1
ATOM 680 C C . LYS A 1 90 ? -18.888 1.455 6.531 1.00 93.06 90 LYS A C 1
ATOM 682 O O . LYS A 1 90 ? -18.174 2.403 6.212 1.00 93.06 90 LYS A O 1
ATOM 687 N N . VAL A 1 91 ? -18.535 0.182 6.359 1.00 95.31 91 VAL A N 1
ATOM 688 C CA . VAL A 1 91 ? -17.323 -0.198 5.626 1.00 95.31 91 VAL A CA 1
ATOM 689 C C . VAL A 1 91 ? -17.494 0.208 4.164 1.00 95.31 91 VAL A C 1
ATOM 691 O O . VAL A 1 91 ? -18.458 -0.199 3.514 1.00 95.31 91 VAL A O 1
ATOM 694 N N . LYS A 1 92 ? -16.574 1.034 3.671 1.00 95.12 92 LYS A N 1
ATOM 695 C CA . LYS A 1 92 ? -16.488 1.439 2.265 1.00 95.12 92 LYS A CA 1
ATOM 696 C C . LYS A 1 92 ? -15.718 0.409 1.454 1.00 95.12 92 LYS A C 1
ATOM 698 O O . LYS A 1 92 ? -16.209 -0.053 0.432 1.00 95.12 92 LYS A O 1
ATOM 703 N N . TRP A 1 93 ? -14.546 0.036 1.949 1.00 96.25 93 TRP A N 1
ATOM 704 C CA . TRP A 1 93 ? -13.675 -0.962 1.347 1.00 96.25 93 TRP A CA 1
ATOM 705 C C . TRP A 1 93 ? -12.706 -1.515 2.392 1.00 96.25 93 TRP A C 1
ATOM 707 O O . TRP A 1 93 ? -12.466 -0.889 3.430 1.00 96.25 93 TRP A O 1
ATOM 717 N N . THR A 1 94 ? -12.132 -2.671 2.075 1.00 96.88 94 THR A N 1
ATOM 718 C CA . THR A 1 94 ? -11.011 -3.288 2.786 1.00 96.88 94 THR A CA 1
ATOM 719 C C . THR A 1 94 ? -9.959 -3.677 1.755 1.00 96.88 94 THR A C 1
ATOM 721 O O . THR A 1 94 ? -10.297 -4.287 0.745 1.00 96.88 94 THR A O 1
ATOM 724 N N . LEU A 1 95 ? -8.703 -3.320 2.000 1.00 96.56 95 LEU A N 1
ATOM 725 C CA . LEU A 1 95 ? -7.569 -3.562 1.117 1.00 96.56 95 LEU A CA 1
ATOM 726 C C . LEU A 1 95 ? -6.619 -4.562 1.755 1.00 96.56 95 LEU A C 1
ATOM 728 O O . LEU A 1 95 ? -6.226 -4.387 2.909 1.00 96.56 95 LEU A O 1
ATOM 732 N N . ASP A 1 96 ? -6.240 -5.577 0.990 1.00 95.69 96 ASP A N 1
ATOM 733 C CA . ASP A 1 96 ? -5.162 -6.496 1.317 1.00 95.69 96 ASP A CA 1
ATOM 734 C C . ASP A 1 96 ? -3.845 -5.958 0.758 1.00 95.69 96 ASP A C 1
ATOM 736 O O . ASP A 1 96 ? -3.698 -5.824 -0.456 1.00 95.69 96 ASP A O 1
ATOM 740 N N . THR A 1 97 ? -2.892 -5.647 1.638 1.00 95.94 97 THR A N 1
ATOM 741 C CA . THR A 1 97 ? -1.606 -5.061 1.244 1.00 95.94 97 THR A CA 1
ATOM 742 C C . THR A 1 97 ? -0.545 -6.109 0.911 1.00 95.94 97 THR A C 1
ATOM 744 O O . THR A 1 97 ? 0.634 -5.781 0.928 1.00 95.94 97 THR A O 1
ATOM 747 N N . ASP A 1 98 ? -0.903 -7.371 0.662 1.00 95.31 98 ASP A N 1
ATOM 748 C CA . ASP A 1 98 ? 0.075 -8.402 0.301 1.00 95.31 98 ASP A CA 1
ATOM 749 C C . ASP A 1 98 ? 0.834 -8.036 -0.983 1.00 95.31 98 ASP A C 1
ATOM 751 O O . ASP A 1 98 ? 0.235 -7.830 -2.037 1.00 95.31 98 ASP A O 1
ATOM 755 N N . THR A 1 99 ? 2.166 -8.013 -0.924 1.00 94.75 99 THR A N 1
ATOM 756 C CA . THR A 1 99 ? 3.002 -7.725 -2.097 1.00 94.75 99 THR A CA 1
ATOM 757 C C . THR A 1 99 ? 2.861 -8.805 -3.175 1.00 94.75 99 THR A C 1
ATOM 759 O O . THR A 1 99 ? 3.031 -8.506 -4.355 1.00 94.75 99 THR A O 1
ATOM 762 N N . ARG A 1 100 ? 2.438 -10.026 -2.807 1.00 95.00 100 ARG A N 1
ATOM 763 C CA . ARG A 1 100 ? 2.147 -11.134 -3.743 1.00 95.00 100 ARG A CA 1
ATOM 764 C C . ARG A 1 100 ? 0.981 -10.866 -4.674 1.00 95.00 100 ARG A C 1
ATOM 766 O O . ARG A 1 100 ? 0.841 -11.559 -5.675 1.00 95.00 100 ARG A O 1
ATOM 773 N N . ASN A 1 101 ? 0.147 -9.882 -4.351 1.00 92.88 101 ASN A N 1
ATOM 774 C CA . ASN A 1 101 ? -0.913 -9.443 -5.248 1.00 92.88 101 ASN A CA 1
ATOM 775 C C . ASN A 1 101 ? -0.355 -8.777 -6.516 1.00 92.88 101 ASN A C 1
ATOM 777 O O . ASN A 1 101 ? -1.084 -8.605 -7.487 1.00 92.88 101 ASN A O 1
ATOM 781 N N . THR A 1 102 ? 0.929 -8.410 -6.514 1.00 92.88 102 THR A N 1
ATOM 782 C CA . THR A 1 102 ? 1.605 -7.757 -7.635 1.00 92.88 102 THR A CA 1
ATOM 783 C C . THR A 1 102 ? 2.359 -8.790 -8.466 1.00 92.88 102 THR A C 1
ATOM 785 O O . THR A 1 102 ? 3.201 -9.522 -7.942 1.00 92.88 102 THR A O 1
ATOM 788 N N . ASN A 1 103 ? 2.095 -8.823 -9.774 1.00 91.38 103 ASN A N 1
ATOM 789 C CA . ASN A 1 103 ? 2.789 -9.727 -10.696 1.00 91.38 103 ASN A CA 1
ATOM 790 C C . ASN A 1 103 ? 4.311 -9.504 -10.653 1.00 91.38 103 ASN A C 1
ATOM 792 O O . ASN A 1 103 ? 4.776 -8.367 -10.750 1.00 91.38 103 ASN A O 1
ATOM 796 N N . GLY A 1 104 ? 5.079 -10.590 -10.558 1.00 91.00 104 GLY A N 1
ATOM 797 C CA . GLY A 1 104 ? 6.539 -10.574 -10.421 1.00 91.00 104 GLY A CA 1
ATOM 798 C C . GLY A 1 104 ? 7.050 -10.518 -8.976 1.00 91.00 104 GLY A C 1
ATOM 799 O O . GLY A 1 104 ? 8.260 -10.591 -8.765 1.00 91.00 104 GLY A O 1
ATOM 800 N N . TYR A 1 105 ? 6.155 -10.414 -7.989 1.00 91.81 105 TYR A N 1
ATOM 801 C CA . TYR A 1 105 ? 6.479 -10.343 -6.561 1.00 91.81 105 TYR A CA 1
ATOM 802 C C . TYR A 1 105 ? 5.847 -11.481 -5.742 1.00 91.81 105 TYR A C 1
ATOM 804 O O . TYR A 1 105 ? 5.748 -11.396 -4.516 1.00 91.81 105 TYR A O 1
ATOM 812 N N . GLU A 1 106 ? 5.464 -12.584 -6.388 1.00 94.56 106 GLU A N 1
ATOM 813 C CA . GLU A 1 106 ? 4.710 -13.702 -5.799 1.00 94.56 106 GLU A CA 1
ATOM 814 C C . GLU A 1 106 ? 5.457 -14.420 -4.660 1.00 94.56 106 GLU A C 1
ATOM 816 O O . GLU A 1 106 ? 4.839 -15.080 -3.822 1.00 94.56 106 GLU A O 1
ATOM 821 N N . SER A 1 107 ? 6.787 -14.297 -4.613 1.00 94.12 107 SER A N 1
ATOM 822 C CA . SER A 1 107 ? 7.640 -14.856 -3.557 1.00 94.12 107 SER A CA 1
ATOM 823 C C . SER A 1 107 ? 7.905 -13.905 -2.387 1.00 94.12 107 SER A C 1
ATOM 825 O O . SER A 1 107 ? 8.595 -14.289 -1.443 1.00 94.12 107 SER A O 1
ATOM 827 N N . THR A 1 108 ? 7.431 -12.661 -2.456 1.00 94.12 108 THR A N 1
ATOM 828 C CA . THR A 1 108 ? 7.624 -11.658 -1.396 1.00 94.12 108 THR A CA 1
ATOM 829 C C . THR A 1 108 ? 6.391 -11.586 -0.502 1.00 94.12 108 THR A C 1
ATOM 831 O O . THR A 1 108 ? 5.393 -12.214 -0.809 1.00 94.12 108 THR A O 1
ATOM 834 N N . ARG A 1 109 ? 6.434 -10.877 0.623 1.00 94.25 109 ARG A N 1
ATOM 835 C CA . ARG A 1 109 ? 5.262 -10.559 1.445 1.00 94.25 109 ARG A CA 1
ATOM 836 C C . ARG A 1 109 ? 5.597 -9.457 2.433 1.00 94.25 109 ARG A C 1
ATOM 838 O O . ARG A 1 109 ? 6.659 -9.492 3.046 1.00 94.25 109 ARG A O 1
ATOM 845 N N . ILE A 1 110 ? 4.637 -8.571 2.678 1.00 94.94 110 ILE A N 1
ATOM 846 C CA . ILE A 1 110 ? 4.584 -7.724 3.872 1.00 94.94 110 ILE A CA 1
ATOM 847 C C . ILE A 1 110 ? 3.725 -8.407 4.945 1.00 94.94 110 ILE A C 1
ATOM 849 O O . ILE A 1 110 ? 2.603 -8.841 4.672 1.00 94.94 110 ILE A O 1
ATOM 853 N N . TRP A 1 111 ? 4.259 -8.567 6.156 1.00 95.31 111 TRP A N 1
ATOM 854 C CA . TRP A 1 111 ? 3.552 -9.213 7.273 1.00 95.31 111 TRP A CA 1
ATOM 855 C C . TRP A 1 111 ? 3.140 -8.225 8.365 1.00 95.31 111 TRP A C 1
ATOM 857 O O . TRP A 1 111 ? 2.196 -8.500 9.100 1.00 95.31 111 TRP A O 1
ATOM 867 N N . GLU A 1 112 ? 3.783 -7.060 8.445 1.00 95.81 112 GLU A N 1
ATOM 868 C CA . GLU A 1 112 ? 3.418 -6.020 9.404 1.00 95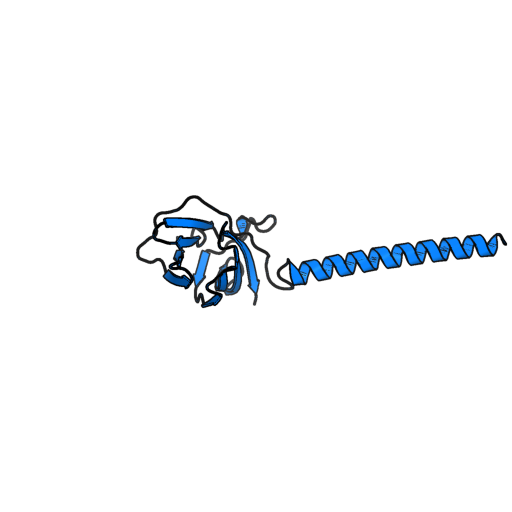.81 112 GLU A CA 1
ATOM 869 C C . GLU A 1 112 ? 3.540 -4.629 8.782 1.00 95.81 112 GLU A C 1
ATOM 871 O O . GLU A 1 112 ? 4.522 -4.311 8.112 1.00 95.81 112 GLU A O 1
ATOM 876 N N . ILE A 1 113 ? 2.553 -3.776 9.057 1.00 96.38 113 ILE A N 1
ATOM 877 C CA . ILE A 1 113 ? 2.674 -2.329 8.892 1.00 96.38 113 ILE A CA 1
ATOM 878 C C . ILE A 1 113 ? 2.679 -1.682 10.281 1.00 96.38 113 ILE A C 1
ATOM 880 O O . ILE A 1 113 ? 1.816 -1.944 11.127 1.00 96.38 113 ILE A O 1
ATOM 884 N N . SER A 1 114 ? 3.643 -0.800 10.523 1.00 95.75 114 SER A N 1
ATOM 885 C CA . SER A 1 114 ? 3.768 -0.040 11.764 1.00 95.75 114 SER A CA 1
ATOM 886 C C . SER A 1 114 ? 4.048 1.443 11.492 1.00 95.75 114 SER A C 1
ATOM 888 O O . SER A 1 114 ? 4.151 1.867 10.343 1.00 95.75 114 SER A O 1
ATOM 890 N N . ASN A 1 115 ? 4.081 2.258 12.553 1.00 95.12 115 ASN A N 1
ATOM 891 C CA . ASN A 1 115 ? 4.415 3.690 12.492 1.00 95.12 115 ASN A CA 1
ATOM 892 C C . ASN A 1 115 ? 3.669 4.492 11.406 1.00 95.12 115 ASN A C 1
ATOM 894 O O . ASN A 1 115 ? 4.261 5.339 10.740 1.00 95.12 115 ASN A O 1
ATOM 898 N N . ILE A 1 116 ? 2.371 4.228 11.218 1.00 96.38 116 ILE A N 1
ATOM 899 C CA . ILE A 1 116 ? 1.570 4.947 10.222 1.00 96.38 116 ILE A CA 1
ATOM 900 C C . ILE A 1 116 ? 1.433 6.424 10.608 1.00 96.38 116 ILE A C 1
ATOM 902 O O . ILE A 1 116 ? 0.957 6.747 11.699 1.00 96.38 116 ILE A O 1
ATOM 906 N N . SER A 1 117 ? 1.753 7.305 9.663 1.00 96.19 117 SER A N 1
ATOM 907 C CA . SER A 1 117 ? 1.419 8.729 9.672 1.00 96.19 117 SER A CA 1
ATOM 908 C C . SER A 1 117 ? 0.473 9.037 8.514 1.00 96.19 117 SER A C 1
ATOM 910 O O . SER A 1 117 ? 0.771 8.738 7.357 1.00 96.19 117 SER A O 1
ATOM 912 N N . VAL A 1 118 ? -0.689 9.622 8.814 1.00 95.56 118 VAL A N 1
ATOM 913 C CA . VAL A 1 118 ? -1.659 10.045 7.793 1.00 95.56 118 VAL A CA 1
ATOM 914 C C . VAL A 1 118 ? -1.368 11.491 7.396 1.00 95.56 118 VAL A C 1
ATOM 916 O O . VAL A 1 118 ? -1.782 12.425 8.083 1.00 95.56 118 VAL A O 1
ATOM 919 N N . GLU A 1 119 ? -0.688 11.655 6.265 1.00 94.81 119 GLU A N 1
ATOM 920 C CA . GLU A 1 119 ? -0.254 12.942 5.706 1.00 94.81 119 GLU A CA 1
ATOM 921 C C . GLU A 1 119 ? -1.408 13.725 5.069 1.00 94.81 119 GLU A C 1
ATOM 923 O O . GLU A 1 119 ? -1.484 14.947 5.174 1.00 94.81 119 GLU A O 1
ATOM 928 N N . ASN A 1 120 ? -2.338 13.024 4.411 1.00 93.31 120 ASN A N 1
ATOM 929 C CA . ASN A 1 120 ? -3.565 13.624 3.897 1.00 93.31 120 ASN A CA 1
ATOM 930 C C . ASN A 1 120 ? -4.779 12.805 4.324 1.00 93.31 120 ASN A C 1
ATOM 932 O O . ASN A 1 120 ? -4.886 11.621 4.009 1.00 93.31 120 ASN A O 1
ATOM 936 N N . LYS A 1 121 ? -5.712 13.462 5.016 1.00 94.19 121 LYS A N 1
ATOM 937 C CA . LYS A 1 121 ? -6.922 12.849 5.580 1.00 94.19 121 LYS A CA 1
ATOM 938 C C . LYS A 1 121 ? -8.146 12.932 4.664 1.00 94.19 121 LYS A C 1
ATOM 940 O O . LYS A 1 121 ? -9.208 12.435 5.050 1.00 94.19 121 LYS A O 1
ATOM 945 N N . THR A 1 122 ? -8.036 13.610 3.521 1.00 92.00 122 THR A N 1
ATOM 946 C CA . THR A 1 122 ? -9.127 13.810 2.555 1.00 92.00 122 THR A CA 1
ATOM 947 C C . THR A 1 122 ? -9.039 12.785 1.421 1.00 92.00 122 THR A C 1
ATOM 949 O O . THR A 1 122 ? -8.876 11.602 1.706 1.00 92.00 122 THR A O 1
ATOM 952 N N . ASP A 1 123 ? -9.221 13.210 0.175 1.00 90.00 123 ASP A N 1
ATOM 953 C CA . ASP A 1 123 ? -9.086 12.389 -1.021 1.00 90.00 123 ASP A CA 1
ATOM 954 C C . ASP A 1 123 ? -7.990 13.004 -1.914 1.00 90.00 123 ASP A C 1
ATOM 956 O O . ASP A 1 123 ? -8.032 14.213 -2.171 1.00 90.00 123 ASP A O 1
ATOM 960 N N . PRO A 1 124 ? -6.962 12.238 -2.318 1.00 93.00 124 PRO A N 1
ATOM 961 C CA . PRO A 1 124 ? -6.650 10.874 -1.867 1.00 93.00 124 PRO A CA 1
ATOM 962 C C . PRO A 1 124 ? -6.254 10.834 -0.385 1.00 93.00 124 PRO A C 1
ATOM 964 O O . PRO A 1 124 ? -5.691 11.801 0.149 1.00 93.00 124 PRO A O 1
ATOM 967 N N . ILE A 1 125 ? -6.438 9.684 0.258 1.00 94.44 125 ILE A N 1
ATOM 968 C CA . ILE A 1 125 ? -5.805 9.422 1.552 1.00 94.44 125 ILE A CA 1
ATOM 969 C C . ILE A 1 125 ? -4.323 9.165 1.279 1.00 94.44 125 ILE A C 1
ATOM 971 O O . ILE A 1 125 ? -3.973 8.298 0.480 1.00 94.44 125 ILE A O 1
ATOM 975 N N . LYS A 1 126 ? -3.440 9.934 1.919 1.00 94.88 126 LYS A N 1
ATOM 976 C CA . LYS A 1 126 ? -1.990 9.721 1.826 1.00 94.88 126 LYS A CA 1
ATOM 977 C C . LYS A 1 126 ? -1.464 9.313 3.180 1.00 94.88 126 LYS A C 1
ATOM 979 O O . LYS A 1 126 ? -1.731 10.002 4.166 1.00 94.88 126 LYS A O 1
ATOM 984 N N . LEU A 1 127 ? -0.700 8.233 3.210 1.00 94.94 127 LEU A N 1
ATOM 985 C CA . LEU A 1 127 ? -0.057 7.759 4.421 1.00 94.94 127 LEU A CA 1
ATOM 986 C C . LEU A 1 127 ? 1.393 7.360 4.159 1.00 94.94 127 LEU A C 1
ATOM 988 O O . LEU A 1 127 ? 1.750 6.919 3.066 1.00 94.94 127 LEU A O 1
ATOM 992 N N . THR A 1 128 ? 2.219 7.544 5.179 1.00 96.19 128 THR A N 1
ATOM 993 C CA . THR A 1 128 ? 3.558 6.964 5.269 1.00 96.19 128 THR A CA 1
ATOM 994 C C . THR A 1 128 ? 3.574 5.958 6.407 1.00 96.19 128 THR A C 1
ATOM 996 O O . THR A 1 128 ? 2.780 6.067 7.341 1.00 96.19 128 THR A O 1
ATOM 999 N N . PHE A 1 129 ? 4.415 4.939 6.306 1.00 96.56 129 PHE A N 1
ATOM 1000 C CA . PHE A 1 129 ? 4.440 3.843 7.267 1.00 96.56 129 PHE A CA 1
ATOM 1001 C C . PHE A 1 129 ? 5.806 3.163 7.304 1.00 96.56 129 PHE A C 1
ATOM 1003 O O . PHE A 1 129 ? 6.707 3.513 6.548 1.00 96.56 129 PHE A O 1
ATOM 1010 N N . THR A 1 130 ? 5.958 2.185 8.186 1.00 97.12 130 THR A N 1
ATOM 1011 C CA . THR A 1 130 ? 7.064 1.229 8.181 1.00 97.12 130 THR A CA 1
ATOM 1012 C C . THR A 1 130 ? 6.508 -0.136 7.794 1.00 97.12 130 THR A C 1
ATOM 1014 O O . THR A 1 130 ? 5.601 -0.632 8.463 1.00 97.12 130 THR A O 1
ATOM 1017 N N . GLY A 1 131 ? 7.000 -0.716 6.703 1.00 95.81 131 GLY A N 1
ATOM 1018 C CA . GLY A 1 131 ? 6.645 -2.056 6.252 1.00 95.81 131 GLY A CA 1
ATOM 1019 C C . GLY A 1 131 ? 7.691 -3.070 6.696 1.00 95.81 131 GLY A C 1
ATOM 1020 O O . GLY A 1 131 ? 8.877 -2.890 6.433 1.00 95.81 131 GLY A O 1
ATOM 1021 N N . HIS A 1 132 ? 7.253 -4.137 7.360 1.00 95.38 132 HIS A N 1
ATOM 1022 C CA . HIS A 1 132 ? 8.079 -5.310 7.644 1.00 95.38 132 HIS A CA 1
ATOM 1023 C C . HIS A 1 132 ? 7.729 -6.382 6.627 1.00 95.38 132 HIS A C 1
ATOM 1025 O O . HIS A 1 132 ? 6.593 -6.871 6.578 1.00 95.38 132 HIS A O 1
ATOM 1031 N N . TRP A 1 133 ? 8.690 -6.686 5.769 1.00 94.50 133 TRP A N 1
ATOM 1032 C CA . TRP A 1 133 ? 8.472 -7.466 4.565 1.00 94.50 133 TRP A CA 1
ATOM 1033 C C . TRP A 1 133 ? 9.705 -8.298 4.208 1.00 94.50 133 TRP A C 1
ATOM 1035 O O . TRP A 1 133 ? 10.714 -8.254 4.906 1.00 94.50 133 TRP A O 1
ATOM 1045 N N . THR A 1 134 ? 9.619 -9.126 3.166 1.00 93.25 134 THR A N 1
ATOM 1046 C CA . THR A 1 134 ? 10.604 -10.184 2.854 1.00 93.25 134 THR A CA 1
ATOM 1047 C C . THR A 1 134 ? 12.070 -9.759 2.922 1.00 93.25 134 THR A C 1
ATOM 1049 O O . THR A 1 134 ? 12.898 -10.577 3.322 1.00 93.25 134 THR A O 1
ATOM 1052 N N . TYR A 1 135 ? 12.395 -8.517 2.564 1.00 93.06 135 TYR A N 1
ATOM 1053 C CA . TYR A 1 135 ? 13.774 -8.025 2.552 1.00 93.06 135 TYR A CA 1
ATOM 1054 C C . TYR A 1 135 ? 14.172 -7.204 3.787 1.00 93.06 135 TYR A C 1
ATOM 1056 O O . TYR A 1 135 ? 15.332 -6.818 3.907 1.00 93.06 135 TYR A O 1
ATOM 1064 N N . GLY A 1 136 ? 13.271 -7.025 4.757 1.00 93.06 136 GLY A N 1
ATOM 1065 C CA . GLY A 1 136 ? 13.567 -6.389 6.036 1.00 93.06 136 GLY A CA 1
ATOM 1066 C C . GLY A 1 136 ? 12.520 -5.364 6.454 1.00 93.06 136 GLY A C 1
ATOM 1067 O O . GLY A 1 136 ? 11.317 -5.576 6.306 1.00 93.06 136 GLY A O 1
ATOM 1068 N N . VAL A 1 137 ? 12.994 -4.268 7.045 1.00 95.00 137 VAL A N 1
ATOM 1069 C CA . VAL A 1 137 ? 12.161 -3.180 7.563 1.00 95.00 137 VAL A CA 1
ATOM 1070 C C . VAL A 1 137 ? 12.444 -1.928 6.752 1.00 95.00 137 VAL A C 1
ATOM 1072 O O . VAL A 1 137 ? 13.560 -1.419 6.790 1.00 95.00 137 VAL A O 1
ATOM 1075 N N . GLU A 1 138 ? 11.426 -1.421 6.066 1.00 95.31 138 GLU A N 1
ATOM 1076 C CA . GLU A 1 138 ? 11.550 -0.297 5.137 1.00 95.31 138 GLU A CA 1
ATOM 1077 C C . GLU A 1 138 ? 10.461 0.746 5.352 1.00 95.31 138 GLU A C 1
ATOM 1079 O O . GLU A 1 138 ? 9.402 0.485 5.935 1.00 95.31 138 GLU A O 1
ATOM 1084 N N . ARG A 1 139 ? 10.715 1.966 4.885 1.00 95.62 139 ARG A N 1
ATOM 1085 C CA . ARG A 1 139 ? 9.730 3.039 4.912 1.00 95.62 139 ARG A CA 1
ATOM 1086 C C . ARG A 1 139 ? 8.791 2.901 3.723 1.00 95.62 139 ARG A C 1
ATOM 1088 O O . ARG A 1 139 ? 9.213 2.875 2.581 1.00 95.62 139 ARG A O 1
ATOM 1095 N N . GLY A 1 140 ? 7.496 2.881 3.989 1.00 94.50 140 GLY A N 1
ATOM 1096 C CA . GLY A 1 140 ? 6.467 2.812 2.968 1.00 94.50 140 GLY A CA 1
ATOM 1097 C C . GLY A 1 140 ? 5.748 4.133 2.738 1.00 94.50 140 GLY A C 1
ATOM 1098 O O . GLY A 1 140 ? 5.616 4.968 3.643 1.00 94.50 140 GLY A O 1
ATOM 1099 N N . SER A 1 141 ? 5.216 4.301 1.531 1.00 94.06 141 SER A N 1
ATOM 1100 C CA . SER A 1 141 ? 4.224 5.334 1.232 1.00 94.06 141 SER A CA 1
ATOM 1101 C C . SER A 1 141 ? 3.087 4.767 0.393 1.00 94.06 141 SER A C 1
ATOM 1103 O O . SER A 1 141 ? 3.294 3.896 -0.448 1.00 94.06 141 SER A O 1
ATOM 1105 N N . MET A 1 142 ? 1.869 5.239 0.650 1.00 93.88 142 MET A N 1
ATOM 1106 C CA . MET A 1 142 ? 0.668 4.782 -0.042 1.00 93.88 142 MET A CA 1
ATOM 1107 C C . MET A 1 142 ? -0.268 5.959 -0.298 1.00 93.88 142 MET A C 1
ATOM 1109 O O . MET A 1 142 ? -0.496 6.810 0.572 1.00 93.88 142 MET A O 1
ATOM 1113 N N . ARG A 1 143 ? -0.826 5.990 -1.508 1.00 93.38 143 ARG A N 1
ATOM 1114 C CA . ARG A 1 143 ? -1.873 6.925 -1.920 1.00 93.38 143 ARG A CA 1
ATOM 1115 C C . ARG A 1 143 ? -3.105 6.107 -2.288 1.00 93.38 143 ARG A C 1
ATOM 1117 O O . ARG A 1 143 ? -3.053 5.338 -3.239 1.00 93.38 143 ARG A O 1
ATOM 1124 N N . ILE A 1 144 ? -4.181 6.291 -1.534 1.00 94.00 144 ILE A N 1
ATOM 1125 C CA . ILE A 1 144 ? -5.413 5.512 -1.655 1.00 94.00 144 ILE A CA 1
ATOM 1126 C C . ILE A 1 144 ? -6.524 6.426 -2.160 1.00 94.00 144 ILE A C 1
ATOM 1128 O O . ILE A 1 144 ? -6.799 7.461 -1.541 1.00 94.00 144 ILE A O 1
ATOM 1132 N N . ASP A 1 145 ? -7.152 6.048 -3.270 1.00 93.38 145 ASP A N 1
ATOM 1133 C CA . ASP A 1 145 ? -8.410 6.639 -3.712 1.00 93.38 145 ASP A CA 1
ATOM 1134 C C . ASP A 1 145 ? -9.488 6.352 -2.669 1.00 93.38 145 ASP A C 1
ATOM 1136 O O . ASP A 1 145 ? -9.721 5.212 -2.252 1.00 93.38 145 ASP A O 1
ATOM 1140 N N . ARG A 1 146 ? -10.128 7.410 -2.184 1.00 92.56 146 ARG A N 1
ATOM 1141 C CA . ARG A 1 146 ? -11.052 7.274 -1.066 1.00 92.56 146 ARG A CA 1
ATOM 1142 C C . ARG A 1 146 ? -12.331 6.529 -1.444 1.00 92.56 146 ARG A C 1
ATOM 1144 O O . ARG A 1 146 ? -12.902 5.855 -0.582 1.00 92.56 146 ARG A O 1
ATOM 1151 N N . ASP A 1 147 ? -12.784 6.656 -2.684 1.00 91.19 147 ASP A N 1
ATOM 1152 C CA . ASP A 1 147 ? -14.093 6.184 -3.117 1.00 91.19 147 ASP A CA 1
ATOM 1153 C C . ASP A 1 147 ? -14.087 4.688 -3.427 1.00 91.19 147 ASP A C 1
ATOM 1155 O O . ASP A 1 147 ? -15.016 3.982 -3.021 1.00 91.19 147 ASP A O 1
ATOM 1159 N N . ASN A 1 148 ? -13.046 4.195 -4.101 1.00 88.75 148 ASN A N 1
ATOM 1160 C CA . ASN A 1 148 ? -12.962 2.796 -4.533 1.00 88.75 148 ASN A CA 1
ATOM 1161 C C . ASN A 1 148 ? -11.829 1.993 -3.865 1.00 88.75 148 ASN A C 1
ATOM 1163 O O . ASN A 1 148 ? -11.819 0.766 -3.977 1.00 88.75 148 ASN A O 1
ATOM 1167 N N . GLY A 1 149 ? -10.918 2.650 -3.142 1.00 86.31 149 GLY A N 1
ATOM 1168 C CA . GLY A 1 149 ? -9.766 2.003 -2.517 1.00 86.31 149 GLY A CA 1
ATOM 1169 C C . GLY A 1 149 ? -8.651 1.642 -3.502 1.00 86.31 149 GLY A C 1
ATOM 1170 O O . GLY A 1 149 ? -7.706 0.963 -3.111 1.00 86.31 149 GLY A O 1
ATOM 1171 N N . ASP A 1 150 ? -8.732 2.076 -4.761 1.00 87.12 150 ASP A N 1
ATOM 1172 C CA . ASP A 1 150 ? -7.660 1.892 -5.735 1.00 87.12 150 ASP A CA 1
ATOM 1173 C C . ASP A 1 150 ? -6.391 2.570 -5.226 1.00 87.12 150 ASP A C 1
ATOM 1175 O O . ASP A 1 150 ? -6.397 3.712 -4.750 1.00 87.12 150 ASP A O 1
ATOM 1179 N N . ASN A 1 151 ? -5.300 1.820 -5.231 1.00 88.12 151 ASN A N 1
ATOM 1180 C CA . ASN A 1 151 ? -4.067 2.261 -4.617 1.00 88.12 151 ASN A CA 1
ATOM 1181 C C . ASN A 1 151 ? -2.878 1.455 -5.125 1.00 88.12 151 ASN A C 1
ATOM 1183 O O . ASN A 1 151 ? -2.976 0.286 -5.500 1.00 88.12 151 ASN A O 1
ATOM 1187 N N . LYS A 1 152 ? -1.727 2.110 -5.032 1.00 89.50 152 LYS A N 1
ATOM 1188 C CA . LYS A 1 152 ? -0.420 1.480 -5.104 1.00 89.50 152 LYS A CA 1
ATOM 1189 C C . LYS A 1 152 ? 0.430 1.994 -3.954 1.00 89.50 152 LYS A C 1
ATOM 1191 O O . LYS A 1 152 ? 0.241 3.129 -3.494 1.00 89.50 152 LYS A O 1
ATOM 1196 N N . PHE A 1 153 ? 1.356 1.168 -3.492 1.00 92.62 153 PHE A N 1
ATOM 1197 C CA . PHE A 1 153 ? 2.308 1.551 -2.460 1.00 92.62 153 PHE A CA 1
ATOM 1198 C C . PHE A 1 153 ? 3.734 1.175 -2.840 1.00 92.62 153 PHE A C 1
ATOM 1200 O O . PHE A 1 153 ? 3.967 0.255 -3.622 1.00 92.62 153 PHE A O 1
ATOM 1207 N N . CYS A 1 154 ? 4.676 1.921 -2.279 1.00 92.94 154 CYS A N 1
ATOM 1208 C CA . CYS A 1 154 ? 6.109 1.730 -2.462 1.00 92.94 154 CYS A CA 1
ATOM 1209 C C . CYS A 1 154 ? 6.754 1.449 -1.108 1.00 92.94 154 CYS A C 1
ATOM 1211 O O . CYS A 1 154 ? 6.266 1.968 -0.096 1.00 92.94 154 CYS A O 1
ATOM 1213 N N . LEU A 1 155 ? 7.845 0.687 -1.101 1.00 91.62 155 LEU A N 1
ATOM 1214 C CA . LEU A 1 155 ? 8.724 0.473 0.049 1.00 91.62 155 LEU A CA 1
ATOM 1215 C C . LEU A 1 155 ? 10.129 0.972 -0.307 1.00 91.62 155 LEU A C 1
ATOM 1217 O O . LEU A 1 155 ? 10.628 0.693 -1.385 1.00 91.62 155 LEU A O 1
ATOM 1221 N N . SER A 1 156 ? 10.713 1.793 0.555 1.00 86.38 156 SER A N 1
ATOM 1222 C CA . SER A 1 156 ? 11.949 2.536 0.322 1.00 86.38 156 SER A CA 1
ATOM 1223 C C . SER A 1 156 ? 12.870 2.414 1.533 1.00 86.38 156 SER A C 1
ATOM 1225 O O . SER A 1 156 ? 12.405 2.348 2.679 1.00 86.38 156 SER A O 1
ATOM 1227 N N . TRP A 1 157 ? 14.173 2.400 1.264 1.00 69.25 157 TRP A N 1
ATOM 1228 C CA . TRP A 1 157 ? 15.247 2.216 2.241 1.00 69.25 157 TRP A CA 1
ATOM 1229 C C . TRP A 1 157 ? 15.571 3.507 3.005 1.00 69.25 157 TRP A C 1
ATOM 1231 O O . TRP A 1 157 ? 15.632 4.590 2.379 1.00 69.25 157 TRP A O 1
#

Radius of gyration: 22.54 Å; chains: 1; bounding box: 45×32×77 Å

Foldseek 3Di:
DDPVVVVVVVVVVVVVVCVVVVVVVVVVVQCCCPPVNPNPFPDQAWWDWDDDDDDDPPWDWDQAPQQKIWTWDLPAQVAAIKIWIDHPNRTQTITGRFSCVDPPQVVKGFRDWADKDFPHRDPFTKIWTWTQMDVGIFIKIKTAGPRRRGITMTTHD